Protein AF-A0A150QF67-F1 (afdb_monomer_lite)

Sequence (169 aa):
MADPYIDPFETKIYGKFAREQMAAVLMGKVPPLDGMVEFAIGKQLVADQAMSDVLDRQPKPAPELDSGAVLDEARDVVVRFGSYLDSLKGRPVDPKVFFRGEMPSVLARRRITKLTAAVGHIADELERQREKVRGADMWLAELREVHERLGIVERQQRATRVERVELGP

Foldseek 3Di:
DDDPPDDLVVVLVVLVVVLVCLCVPPDPPDPVCNVVSVVVSVVSVVVSVVSVVVVVPDPDQQPDDDPVVLLVLLLCLLQVVLVLCVPDPPSLDDCCQLQVPDHSNVLSPDDLVSSLVSLVSNLVVLVVCVVSRPPSVVSNVSSVVSSVVSVSVVVVVVVVVVVDVVVDD

pLDDT: mean 85.49, std 14.09, range [35.38, 97.62]

Organism: Sorangium cellulosum (NCBI:txid56)

Structure (mmCIF, N/CA/C/O backbone):
data_AF-A0A150QF67-F1
#
_entry.id   AF-A0A150QF67-F1
#
loop_
_atom_site.group_PDB
_atom_site.id
_atom_site.type_symbol
_atom_site.label_atom_id
_atom_site.label_alt_id
_atom_site.label_comp_id
_atom_site.label_asym_id
_atom_site.label_entity_id
_atom_site.label_seq_id
_atom_site.pdbx_PDB_ins_code
_atom_site.Cartn_x
_atom_site.Cartn_y
_atom_site.Cartn_z
_atom_site.occupancy
_atom_site.B_iso_or_equiv
_atom_site.auth_seq_id
_atom_site.auth_comp_id
_atom_site.auth_asym_id
_atom_site.auth_atom_id
_atom_site.pdbx_PDB_model_num
ATOM 1 N N . MET A 1 1 ? 25.162 -10.021 -15.039 1.00 40.31 1 MET A N 1
ATOM 2 C CA . MET A 1 1 ? 25.235 -8.977 -13.999 1.00 40.31 1 MET A CA 1
ATOM 3 C C . MET A 1 1 ? 25.048 -7.668 -14.745 1.00 40.31 1 MET A C 1
ATOM 5 O O . MET A 1 1 ? 25.748 -7.496 -15.735 1.00 40.31 1 MET A O 1
ATOM 9 N N . ALA A 1 2 ? 24.022 -6.875 -14.422 1.00 50.59 2 ALA A N 1
ATOM 10 C CA . ALA A 1 2 ? 23.811 -5.587 -15.086 1.00 50.59 2 ALA A CA 1
ATOM 11 C C . ALA A 1 2 ? 24.961 -4.646 -14.703 1.00 50.59 2 ALA A C 1
ATOM 13 O O . ALA A 1 2 ? 25.428 -4.704 -13.566 1.00 50.59 2 ALA A O 1
ATOM 14 N N . ASP A 1 3 ? 25.457 -3.865 -15.658 1.00 51.91 3 ASP A N 1
ATOM 15 C CA . ASP A 1 3 ? 26.487 -2.863 -15.395 1.00 51.91 3 ASP A CA 1
ATOM 16 C C . ASP A 1 3 ? 25.894 -1.782 -14.470 1.00 51.91 3 ASP A C 1
ATOM 18 O O . ASP A 1 3 ? 24.874 -1.194 -14.834 1.00 51.91 3 ASP A O 1
ATOM 22 N N . PRO A 1 4 ? 26.476 -1.526 -13.285 1.00 52.94 4 PRO A N 1
ATOM 23 C CA . PRO A 1 4 ? 25.939 -0.556 -12.331 1.00 52.94 4 PRO A CA 1
ATOM 24 C C . PRO A 1 4 ? 25.989 0.899 -12.828 1.00 52.94 4 PRO A C 1
ATOM 26 O O . PRO A 1 4 ? 25.380 1.763 -12.202 1.00 52.94 4 PRO A O 1
ATOM 29 N N . TYR A 1 5 ? 26.687 1.187 -13.933 1.00 54.53 5 TYR A N 1
ATOM 30 C CA . TYR A 1 5 ? 26.768 2.522 -14.535 1.00 54.53 5 TYR A CA 1
ATOM 31 C C . TYR A 1 5 ? 25.825 2.725 -15.726 1.00 54.53 5 TYR A C 1
ATOM 33 O O . TYR A 1 5 ? 25.745 3.841 -16.238 1.00 54.53 5 TYR A O 1
ATOM 41 N N . ILE A 1 6 ? 25.127 1.680 -16.182 1.00 57.66 6 ILE A N 1
ATOM 42 C CA . ILE A 1 6 ? 24.204 1.765 -17.318 1.00 57.66 6 ILE A CA 1
ATOM 43 C C . ILE A 1 6 ? 22.779 1.655 -16.796 1.00 57.66 6 ILE A C 1
ATOM 45 O O . ILE A 1 6 ? 22.373 0.613 -16.280 1.00 57.66 6 ILE A O 1
ATOM 49 N N . ASP A 1 7 ? 22.000 2.721 -16.979 1.00 62.81 7 ASP A N 1
ATOM 50 C CA . ASP A 1 7 ? 20.570 2.691 -16.696 1.00 62.81 7 ASP A CA 1
ATOM 51 C C . ASP A 1 7 ? 19.907 1.583 -17.558 1.00 62.81 7 ASP A C 1
ATOM 53 O O . ASP A 1 7 ? 20.006 1.584 -18.796 1.00 62.81 7 ASP A O 1
ATOM 57 N N . PRO A 1 8 ? 19.220 0.601 -16.946 1.00 60.22 8 PRO A N 1
ATOM 58 C CA . PRO A 1 8 ? 18.512 -0.441 -17.684 1.00 60.22 8 PRO A CA 1
ATOM 59 C C . PRO A 1 8 ? 17.475 0.108 -18.680 1.00 60.22 8 PRO A C 1
ATOM 61 O O . PRO A 1 8 ? 17.209 -0.523 -19.706 1.00 60.22 8 PRO A O 1
ATOM 64 N N . PHE A 1 9 ? 16.914 1.296 -18.434 1.00 61.88 9 PHE A N 1
ATOM 65 C CA . PHE A 1 9 ? 16.041 1.993 -19.380 1.00 61.88 9 PHE A CA 1
ATOM 66 C C . PHE A 1 9 ? 16.819 2.619 -20.539 1.00 61.88 9 PHE A C 1
ATOM 68 O O . PHE A 1 9 ? 16.347 2.561 -21.678 1.00 61.88 9 PHE A O 1
ATOM 75 N N . GLU A 1 10 ? 18.032 3.127 -20.304 1.00 62.72 10 GLU A N 1
ATOM 76 C CA . GLU A 1 10 ? 18.928 3.552 -21.386 1.00 62.72 10 GLU A CA 1
ATOM 77 C C . GLU A 1 10 ? 19.304 2.378 -22.300 1.00 62.72 10 GLU A C 1
ATOM 79 O O . GLU A 1 10 ? 19.409 2.542 -23.516 1.00 62.72 10 GLU A O 1
ATOM 84 N N . THR A 1 11 ? 19.389 1.158 -21.761 1.00 65.94 11 THR A N 1
ATOM 85 C CA . THR A 1 11 ? 19.641 -0.056 -22.559 1.00 65.94 11 THR A CA 1
ATOM 86 C C . THR A 1 11 ? 18.555 -0.284 -23.626 1.00 65.94 11 THR A C 1
ATOM 88 O O . THR A 1 11 ? 18.876 -0.694 -24.746 1.00 65.94 11 THR A O 1
ATOM 91 N N . LYS A 1 12 ? 17.282 0.056 -23.345 1.00 68.38 12 LYS A N 1
ATOM 92 C CA . LYS A 1 12 ? 16.195 0.008 -24.351 1.00 68.38 12 LYS A CA 1
ATOM 93 C C . LYS A 1 12 ? 16.433 1.010 -25.492 1.00 68.38 12 LYS A C 1
ATOM 95 O O . LYS A 1 12 ? 16.122 0.721 -26.649 1.00 68.38 12 LYS A O 1
ATOM 100 N N . ILE A 1 13 ? 16.982 2.182 -25.173 1.00 73.00 13 ILE A N 1
ATOM 101 C CA . ILE A 1 13 ? 17.243 3.264 -26.132 1.00 73.00 13 ILE A CA 1
ATOM 102 C C . ILE A 1 13 ? 18.450 2.915 -27.010 1.00 73.00 13 ILE A C 1
ATOM 104 O O . ILE A 1 13 ? 18.364 3.010 -28.237 1.00 73.00 13 ILE A O 1
ATOM 108 N N . TYR A 1 14 ? 19.544 2.443 -26.407 1.00 77.81 14 TYR A N 1
ATOM 109 C CA . TYR A 1 14 ? 20.760 2.090 -27.139 1.00 77.81 14 TYR A CA 1
ATOM 110 C C . TYR A 1 14 ? 20.566 0.891 -28.073 1.00 77.81 14 TYR A C 1
ATOM 112 O O . TYR A 1 14 ? 21.087 0.917 -29.186 1.00 77.81 14 TYR A O 1
ATOM 120 N N . GLY A 1 15 ? 19.776 -0.118 -27.685 1.00 82.00 15 GLY A N 1
ATOM 121 C CA . GLY A 1 15 ? 19.478 -1.271 -28.545 1.00 82.00 15 GLY A CA 1
ATOM 122 C C . GLY A 1 15 ? 18.761 -0.877 -29.842 1.00 82.00 15 GLY A C 1
ATOM 123 O O . GLY A 1 15 ? 19.196 -1.232 -30.943 1.00 82.00 15 GLY A O 1
ATOM 124 N N . LYS A 1 16 ? 17.721 -0.037 -29.732 1.00 84.19 16 LYS A N 1
ATOM 125 C CA . LYS A 1 16 ? 17.022 0.526 -30.897 1.00 84.19 16 LYS A CA 1
ATOM 126 C C . LYS A 1 16 ? 17.961 1.371 -31.761 1.00 84.19 16 LYS A C 1
ATOM 128 O O . LYS A 1 16 ? 18.016 1.160 -32.972 1.00 84.19 16 LYS A O 1
ATOM 133 N N . PHE A 1 17 ? 18.711 2.284 -31.144 1.00 86.00 17 PHE A N 1
ATOM 134 C CA . PHE A 1 17 ? 19.639 3.158 -31.860 1.00 86.00 17 PHE A CA 1
ATOM 135 C C . PHE A 1 17 ? 20.711 2.359 -32.615 1.00 86.00 17 PHE A C 1
ATOM 137 O O . PHE A 1 17 ? 20.951 2.612 -33.792 1.00 86.00 17 PHE A O 1
ATOM 144 N N . ALA A 1 18 ? 21.305 1.343 -31.986 1.00 86.38 18 ALA A N 1
ATOM 145 C CA . ALA A 1 18 ? 22.307 0.487 -32.614 1.00 86.38 18 ALA A CA 1
ATOM 146 C C . ALA A 1 18 ? 21.759 -0.229 -33.860 1.00 86.38 18 ALA A C 1
ATOM 148 O O . ALA A 1 18 ? 22.440 -0.283 -34.884 1.00 86.38 18 ALA A O 1
ATOM 149 N N . ARG A 1 19 ? 20.518 -0.733 -33.815 1.00 89.69 19 ARG A N 1
ATOM 150 C CA . ARG A 1 19 ? 19.863 -1.354 -34.982 1.00 89.69 19 ARG A CA 1
ATOM 151 C C . ARG A 1 19 ? 19.640 -0.369 -36.120 1.00 89.69 19 ARG A C 1
ATOM 153 O O . ARG A 1 19 ? 19.927 -0.699 -37.269 1.00 89.69 19 ARG A O 1
ATOM 160 N N . GLU A 1 20 ? 19.167 0.831 -35.803 1.00 89.62 20 GLU A N 1
ATOM 161 C CA . GLU A 1 20 ? 18.964 1.894 -36.791 1.00 89.62 20 GLU A CA 1
ATOM 162 C C . GLU A 1 20 ? 20.291 2.324 -37.432 1.00 89.62 20 GLU A C 1
ATOM 164 O O . GLU A 1 20 ? 20.360 2.465 -38.651 1.00 89.62 20 GLU A O 1
ATOM 169 N N . GLN A 1 21 ? 21.368 2.441 -36.647 1.00 90.94 21 GLN A N 1
ATOM 170 C CA . GLN A 1 21 ? 22.699 2.768 -37.166 1.00 90.94 21 GLN A CA 1
ATOM 171 C C . GLN A 1 21 ? 23.292 1.643 -38.022 1.00 90.94 21 GLN A C 1
ATOM 173 O O . GLN A 1 21 ? 23.845 1.921 -39.084 1.00 90.94 21 GLN A O 1
ATOM 178 N N . MET A 1 22 ? 23.147 0.375 -37.619 1.00 88.06 22 MET A N 1
ATOM 179 C CA . MET A 1 22 ? 23.588 -0.764 -38.436 1.00 88.06 22 MET A CA 1
ATOM 180 C C . MET A 1 22 ? 22.891 -0.769 -39.800 1.00 88.06 22 MET A C 1
ATOM 182 O O . MET A 1 22 ? 23.556 -0.893 -40.828 1.00 88.06 22 MET A O 1
ATOM 186 N N . ALA A 1 23 ? 21.572 -0.559 -39.819 1.00 89.81 23 ALA A N 1
ATOM 187 C CA . ALA A 1 23 ? 20.806 -0.482 -41.057 1.00 89.81 23 ALA A CA 1
ATOM 188 C C . ALA A 1 23 ? 21.219 0.721 -41.922 1.00 89.81 23 ALA A C 1
ATOM 190 O O . ALA A 1 23 ? 21.424 0.575 -43.122 1.00 89.81 23 ALA A O 1
ATOM 191 N N . ALA A 1 24 ? 21.365 1.904 -41.321 1.00 90.31 24 ALA A N 1
ATOM 192 C CA . ALA A 1 24 ? 21.633 3.140 -42.053 1.00 90.31 24 ALA A CA 1
ATOM 193 C C . ALA A 1 24 ? 23.068 3.243 -42.594 1.00 90.31 24 ALA A C 1
ATOM 195 O O . ALA A 1 24 ? 23.288 3.841 -43.648 1.00 90.31 24 ALA A O 1
ATOM 196 N N . VAL A 1 25 ? 24.053 2.702 -41.871 1.00 91.00 25 VAL A N 1
ATOM 197 C CA . VAL A 1 25 ? 25.477 2.910 -42.179 1.00 91.00 25 VAL A CA 1
ATOM 198 C C . VAL A 1 25 ? 26.078 1.749 -42.970 1.00 91.00 25 VAL A C 1
ATOM 200 O O . VAL A 1 25 ? 26.934 1.991 -43.825 1.00 91.00 25 VAL A O 1
ATOM 203 N N . LEU A 1 26 ? 25.662 0.507 -42.696 1.00 90.31 26 LEU A N 1
ATOM 204 C CA . LEU A 1 26 ? 26.345 -0.690 -43.201 1.00 90.31 26 LEU A CA 1
ATOM 205 C C . LEU A 1 26 ? 25.655 -1.327 -44.411 1.00 90.31 26 LEU A C 1
ATOM 207 O O . LEU A 1 26 ? 26.350 -1.838 -45.290 1.00 90.31 26 LEU A O 1
ATOM 211 N N . MET A 1 27 ? 24.323 -1.272 -44.486 1.00 91.62 27 MET A N 1
ATOM 212 C CA . MET A 1 27 ? 23.571 -1.902 -45.578 1.00 91.62 27 MET A CA 1
ATOM 213 C C . MET A 1 27 ? 23.926 -1.292 -46.937 1.00 91.62 27 MET A C 1
ATOM 215 O O . MET A 1 27 ? 24.043 -0.072 -47.083 1.00 91.62 27 MET A O 1
ATOM 219 N N . GLY A 1 28 ? 24.110 -2.143 -47.947 1.00 88.62 28 GLY A N 1
ATOM 220 C CA . GLY A 1 28 ? 24.409 -1.738 -49.319 1.00 88.62 28 GLY A CA 1
ATOM 221 C C . GLY A 1 28 ? 25.833 -1.213 -49.535 1.00 88.62 28 GLY A C 1
ATOM 222 O O . GLY A 1 28 ? 26.212 -0.945 -50.676 1.00 88.62 28 GLY A O 1
ATOM 223 N N . LYS A 1 29 ? 26.655 -1.085 -48.479 1.00 90.25 29 LYS A N 1
ATOM 224 C CA . LYS A 1 29 ? 28.082 -0.733 -48.607 1.00 90.25 29 LYS A CA 1
ATOM 225 C C . LYS A 1 29 ? 28.895 -1.894 -49.156 1.00 90.25 29 LYS A C 1
ATOM 227 O O . LYS A 1 29 ? 29.770 -1.687 -49.993 1.00 90.25 29 LYS A O 1
ATOM 232 N N . VAL A 1 30 ? 28.600 -3.104 -48.685 1.00 93.19 30 VAL A N 1
ATOM 233 C CA . VAL A 1 30 ? 29.202 -4.348 -49.167 1.00 93.19 30 VAL A CA 1
ATOM 234 C C . VAL A 1 30 ? 28.074 -5.367 -49.340 1.00 93.19 30 VAL A C 1
ATOM 236 O O . VAL A 1 30 ? 27.855 -6.179 -48.445 1.00 93.19 30 VAL A O 1
ATOM 239 N N . PRO A 1 31 ? 27.361 -5.351 -50.484 1.00 92.19 31 PRO A N 1
ATOM 240 C CA . PRO A 1 31 ? 26.141 -6.139 -50.676 1.00 92.19 31 PRO A CA 1
ATOM 241 C C . PRO A 1 31 ? 26.255 -7.642 -50.360 1.00 92.19 31 PRO A C 1
ATOM 243 O O . PRO A 1 31 ? 25.322 -8.201 -49.789 1.00 92.19 31 PRO A O 1
ATOM 246 N N . PRO A 1 32 ? 27.389 -8.325 -50.634 1.00 95.50 32 PRO A N 1
ATOM 247 C CA . PRO A 1 32 ? 27.557 -9.724 -50.232 1.00 95.50 32 PRO A CA 1
ATOM 248 C C . PRO A 1 32 ? 27.507 -9.978 -48.715 1.00 95.50 32 PRO A C 1
ATOM 250 O O . PRO A 1 32 ? 27.303 -11.116 -48.303 1.00 95.50 32 PRO A O 1
ATOM 253 N N . LEU A 1 33 ? 27.720 -8.950 -47.887 1.00 92.25 33 LEU A N 1
ATOM 254 C CA . LEU A 1 33 ? 27.703 -9.035 -46.424 1.00 92.25 33 LEU A CA 1
ATOM 255 C C . LEU A 1 33 ? 26.389 -8.542 -45.804 1.00 92.25 33 LEU A C 1
ATOM 257 O O . LEU A 1 33 ? 26.208 -8.705 -44.597 1.00 92.25 33 LEU A O 1
ATOM 261 N N . ASP A 1 34 ? 25.463 -7.992 -46.592 1.00 91.81 34 ASP A N 1
ATOM 262 C CA . ASP A 1 34 ? 24.206 -7.429 -46.081 1.00 91.81 34 ASP A CA 1
ATOM 263 C C . ASP A 1 34 ? 23.399 -8.472 -45.288 1.00 91.81 34 ASP A C 1
ATOM 265 O O . ASP A 1 34 ? 22.897 -8.172 -44.208 1.00 91.81 34 ASP A O 1
ATOM 269 N N . GLY A 1 35 ? 23.389 -9.738 -45.721 1.00 93.38 35 GLY A N 1
ATOM 270 C CA . GLY A 1 35 ? 22.728 -10.819 -44.977 1.00 93.38 35 GLY A CA 1
ATOM 271 C C . GLY A 1 35 ? 23.315 -11.068 -43.576 1.00 93.38 35 GLY A C 1
ATOM 272 O O . GLY A 1 35 ? 22.595 -11.466 -42.659 1.00 93.38 35 GLY A O 1
ATOM 273 N N . MET A 1 36 ? 24.609 -10.797 -43.365 1.00 93.12 36 MET A N 1
ATOM 274 C CA . MET A 1 36 ? 25.22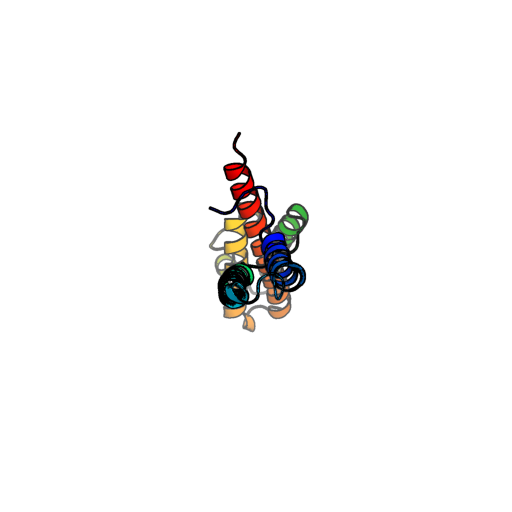4 -10.867 -42.030 1.00 93.12 36 MET A CA 1
ATOM 275 C C . MET A 1 36 ? 24.803 -9.680 -41.157 1.00 93.12 36 MET A C 1
ATOM 277 O O . MET A 1 36 ? 24.590 -9.849 -39.954 1.00 93.12 36 MET A O 1
ATOM 281 N N . VAL A 1 37 ? 24.657 -8.493 -41.754 1.00 92.00 37 VAL A N 1
ATOM 282 C CA . VAL A 1 37 ? 24.171 -7.287 -41.066 1.00 92.00 37 VAL A CA 1
ATOM 283 C C . VAL A 1 37 ? 22.708 -7.466 -40.656 1.00 92.00 37 VAL A C 1
ATOM 285 O O . VAL A 1 37 ? 22.363 -7.227 -39.498 1.00 92.00 37 VAL A O 1
ATOM 288 N N . GLU A 1 38 ? 21.862 -7.977 -41.551 1.00 93.38 38 GLU A N 1
ATOM 289 C CA . GLU A 1 38 ? 20.464 -8.314 -41.257 1.00 93.38 38 GLU A CA 1
ATOM 290 C C . GLU A 1 38 ? 20.352 -9.337 -40.123 1.00 93.38 38 GLU A C 1
ATOM 292 O O . GLU A 1 38 ? 19.556 -9.162 -39.195 1.00 93.38 38 GLU A O 1
ATOM 297 N N . PHE A 1 39 ? 21.194 -10.376 -40.144 1.00 93.44 39 PHE A N 1
ATOM 298 C CA . PHE A 1 39 ? 21.259 -11.351 -39.059 1.00 93.44 39 PHE A CA 1
ATOM 299 C C . PHE A 1 39 ? 21.601 -10.691 -37.714 1.00 93.44 39 PHE A C 1
ATOM 301 O O . PHE A 1 39 ? 20.942 -10.971 -36.708 1.00 93.44 39 PHE A O 1
ATOM 308 N N . ALA A 1 40 ? 22.595 -9.799 -37.681 1.00 91.31 40 ALA A N 1
ATOM 309 C CA . ALA A 1 40 ? 22.994 -9.094 -36.464 1.00 91.31 40 ALA A CA 1
ATOM 310 C C . ALA A 1 40 ? 21.872 -8.187 -35.925 1.00 91.31 40 ALA A C 1
ATOM 312 O O . ALA A 1 40 ? 21.556 -8.243 -34.734 1.00 91.31 40 ALA A O 1
ATOM 313 N N . ILE A 1 41 ? 21.205 -7.425 -36.800 1.00 92.25 41 ILE A N 1
ATOM 314 C CA . ILE A 1 41 ? 20.044 -6.593 -36.445 1.00 92.25 41 ILE A CA 1
ATOM 315 C C . ILE A 1 41 ? 18.919 -7.456 -35.860 1.00 92.25 41 ILE A C 1
ATOM 317 O O . ILE A 1 41 ? 18.338 -7.101 -34.832 1.00 92.25 41 ILE A O 1
ATOM 321 N N . GLY A 1 42 ? 18.632 -8.603 -36.481 1.00 90.94 42 GLY A N 1
ATOM 322 C CA . GLY A 1 42 ? 17.620 -9.545 -36.006 1.00 90.94 42 GLY A CA 1
ATOM 323 C C . GLY A 1 42 ? 17.945 -10.118 -34.625 1.00 90.94 42 GLY A C 1
ATOM 324 O O . GLY A 1 42 ? 17.068 -10.191 -33.764 1.00 90.94 42 GLY A O 1
ATOM 325 N N . LYS A 1 43 ? 19.210 -10.473 -34.365 1.00 92.25 43 LYS A N 1
ATOM 326 C CA . LYS A 1 43 ? 19.645 -10.932 -33.036 1.00 92.25 43 LYS A CA 1
ATOM 327 C C . LYS A 1 43 ? 19.537 -9.838 -31.980 1.00 92.25 43 LYS A C 1
ATOM 329 O O . LYS A 1 43 ? 19.057 -10.123 -30.883 1.00 92.25 43 LYS A O 1
ATOM 334 N N . GLN A 1 44 ? 19.907 -8.606 -32.321 1.00 88.62 44 GLN A N 1
ATOM 335 C CA . GLN A 1 44 ? 19.755 -7.469 -31.420 1.00 88.62 44 GLN A CA 1
ATOM 336 C C . GLN A 1 44 ? 18.277 -7.206 -31.097 1.00 88.62 44 GLN A C 1
ATOM 338 O O . GLN A 1 44 ? 17.945 -6.983 -29.941 1.00 88.62 44 GLN A O 1
ATOM 343 N N . LEU A 1 45 ? 17.367 -7.325 -32.072 1.00 90.75 45 LEU A N 1
ATOM 344 C CA . LEU A 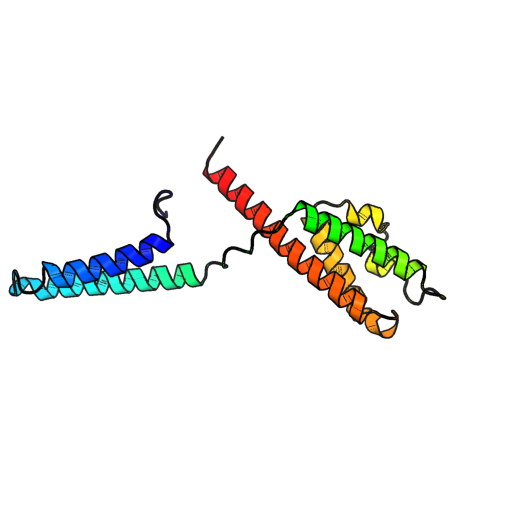1 45 ? 15.928 -7.142 -31.842 1.00 90.75 45 LEU A CA 1
ATOM 345 C C . LEU A 1 45 ? 15.375 -8.154 -30.827 1.00 90.75 45 LEU A C 1
ATOM 347 O O . LEU A 1 45 ? 14.599 -7.790 -29.947 1.00 90.75 45 LEU A O 1
ATOM 351 N N . VAL A 1 46 ? 15.783 -9.421 -30.932 1.00 89.62 46 VAL A N 1
ATOM 352 C CA . VAL A 1 46 ? 15.375 -10.463 -29.976 1.00 89.62 46 VAL A CA 1
ATOM 353 C C . VAL A 1 46 ? 15.903 -10.158 -28.572 1.00 89.62 46 VAL A C 1
ATOM 355 O O . VAL A 1 46 ? 15.176 -10.332 -27.595 1.00 89.62 46 VAL A O 1
ATOM 358 N N . ALA A 1 47 ? 17.145 -9.680 -28.462 1.00 85.75 47 ALA A N 1
ATOM 359 C CA . ALA A 1 47 ? 17.731 -9.288 -27.183 1.00 85.75 47 ALA A CA 1
ATOM 360 C C . ALA A 1 47 ? 17.016 -8.069 -26.567 1.00 85.75 47 ALA A C 1
ATOM 362 O O . ALA A 1 47 ? 16.696 -8.094 -25.378 1.00 85.75 47 ALA A O 1
ATOM 363 N N . ASP A 1 48 ? 16.701 -7.051 -27.376 1.00 84.31 48 ASP A N 1
ATOM 364 C CA . ASP A 1 48 ? 15.947 -5.862 -26.956 1.00 84.31 48 ASP A CA 1
ATOM 365 C C . ASP A 1 48 ? 14.562 -6.249 -26.406 1.00 84.31 48 ASP A C 1
ATOM 367 O O . ASP A 1 48 ? 14.122 -5.727 -25.375 1.00 84.31 48 ASP A O 1
ATOM 371 N N . GLN A 1 49 ? 13.876 -7.183 -27.077 1.00 85.44 49 GLN A N 1
ATOM 372 C CA . GLN A 1 49 ? 12.563 -7.661 -26.643 1.00 85.44 49 GLN A CA 1
ATOM 373 C C . GLN A 1 49 ? 12.663 -8.443 -25.332 1.00 85.44 49 GLN A C 1
ATOM 375 O O . GLN A 1 49 ? 11.910 -8.167 -24.403 1.00 85.44 49 GLN A O 1
ATOM 380 N N . ALA A 1 50 ? 13.626 -9.362 -25.218 1.00 84.25 50 ALA A N 1
ATOM 381 C CA . ALA A 1 50 ? 13.833 -10.125 -23.990 1.00 84.25 50 ALA A CA 1
ATOM 382 C C . ALA A 1 50 ? 14.146 -9.211 -22.791 1.00 84.25 50 ALA A C 1
ATOM 384 O O . ALA A 1 50 ? 13.630 -9.430 -21.696 1.00 84.25 50 ALA A O 1
ATOM 385 N N . MET A 1 51 ? 14.946 -8.160 -22.998 1.00 80.25 51 MET A N 1
ATOM 386 C CA . MET A 1 51 ? 15.211 -7.151 -21.970 1.00 80.25 51 MET A CA 1
ATOM 387 C C . MET A 1 51 ? 13.948 -6.355 -21.620 1.00 80.25 51 MET A C 1
ATOM 389 O O . MET A 1 51 ? 13.677 -6.103 -20.447 1.00 80.25 51 MET A O 1
ATOM 393 N N . SER A 1 52 ? 13.145 -5.990 -22.622 1.00 80.88 52 SER A N 1
ATOM 394 C CA . SER A 1 52 ? 11.886 -5.273 -22.398 1.00 80.88 52 SER A CA 1
ATOM 395 C C . SER A 1 52 ? 10.891 -6.098 -21.592 1.00 80.88 52 SER A C 1
ATOM 397 O O . SER A 1 52 ? 10.351 -5.582 -20.619 1.00 80.88 52 SER A O 1
ATOM 399 N N . ASP A 1 53 ? 10.742 -7.385 -21.900 1.00 82.31 53 ASP A N 1
ATOM 400 C CA . ASP A 1 53 ? 9.882 -8.304 -21.152 1.00 82.31 53 ASP A CA 1
ATOM 401 C C . ASP A 1 53 ? 10.322 -8.445 -19.685 1.00 82.31 53 ASP A C 1
ATOM 403 O O . ASP A 1 53 ? 9.488 -8.604 -18.792 1.00 82.31 53 ASP A O 1
ATOM 407 N N . VAL A 1 54 ? 11.632 -8.395 -19.413 1.00 80.38 54 VAL A N 1
ATOM 408 C CA . VAL A 1 54 ? 12.173 -8.419 -18.045 1.00 80.38 54 VAL A CA 1
ATOM 409 C C . VAL A 1 54 ? 11.876 -7.110 -17.318 1.00 80.38 54 VAL A C 1
ATOM 411 O O . VAL A 1 54 ? 11.424 -7.147 -16.174 1.00 80.38 54 VAL A O 1
ATOM 414 N N . LEU A 1 55 ? 12.098 -5.967 -17.968 1.00 71.56 55 LEU A N 1
ATOM 415 C CA . LEU A 1 55 ? 11.876 -4.647 -17.374 1.00 71.56 55 LEU A CA 1
ATOM 416 C C . LEU A 1 55 ? 10.392 -4.358 -17.137 1.00 71.56 55 LEU A C 1
ATOM 418 O O . LEU A 1 55 ? 10.039 -3.801 -16.105 1.00 71.56 55 LEU A O 1
ATOM 422 N N . ASP A 1 56 ? 9.507 -4.804 -18.025 1.00 73.62 56 ASP A N 1
ATOM 423 C CA . ASP A 1 56 ? 8.061 -4.613 -17.875 1.00 73.62 56 ASP A CA 1
ATOM 424 C C . ASP A 1 56 ? 7.477 -5.483 -16.744 1.00 73.62 56 ASP A C 1
ATOM 426 O O . ASP A 1 56 ? 6.419 -5.175 -16.192 1.00 73.62 56 ASP A O 1
ATOM 430 N N . ARG A 1 57 ? 8.185 -6.554 -16.356 1.00 73.75 57 ARG A N 1
ATOM 431 C CA . ARG A 1 57 ? 7.880 -7.362 -15.165 1.00 73.75 57 ARG A CA 1
ATOM 432 C C . ARG A 1 57 ? 8.443 -6.768 -13.877 1.00 73.75 57 ARG A C 1
ATOM 434 O O . ARG A 1 57 ? 8.061 -7.234 -12.801 1.00 73.75 57 ARG A O 1
ATOM 441 N N . GLN A 1 58 ? 9.341 -5.783 -13.947 1.00 65.06 58 GLN A N 1
ATOM 442 C CA . GLN A 1 58 ? 9.810 -5.117 -12.739 1.00 65.06 58 GLN A CA 1
ATOM 443 C C . GLN A 1 58 ? 8.679 -4.256 -12.161 1.00 65.06 58 GLN A C 1
ATOM 445 O O . GLN A 1 58 ? 7.993 -3.542 -12.898 1.00 65.06 58 GLN A O 1
ATOM 450 N N . PRO A 1 59 ? 8.438 -4.321 -10.840 1.00 59.84 59 PRO A N 1
ATOM 451 C CA . PRO A 1 59 ? 7.453 -3.460 -10.210 1.00 59.84 59 PRO A CA 1
ATOM 452 C C . PRO A 1 59 ? 7.842 -2.000 -10.452 1.00 59.84 59 PRO A C 1
ATOM 454 O O . PRO A 1 59 ? 8.977 -1.607 -10.185 1.00 59.84 59 PRO A O 1
ATOM 457 N N . LYS A 1 60 ? 6.894 -1.202 -10.960 1.00 61.16 60 LYS A N 1
ATOM 458 C CA . LYS A 1 60 ? 7.086 0.240 -11.155 1.00 61.16 60 LYS A CA 1
ATOM 459 C C . LYS A 1 60 ? 7.605 0.864 -9.851 1.00 61.16 60 LYS A C 1
ATOM 461 O O . LYS A 1 60 ? 7.113 0.472 -8.785 1.00 61.16 60 LYS A O 1
ATOM 466 N N . PRO A 1 61 ? 8.550 1.822 -9.914 1.00 57.84 61 PRO A N 1
ATOM 467 C CA . PRO A 1 61 ? 9.006 2.522 -8.722 1.00 57.84 61 PRO A CA 1
ATOM 468 C C . PRO A 1 61 ? 7.786 3.098 -8.003 1.00 57.84 61 PRO A C 1
ATOM 470 O O . PRO A 1 61 ? 6.965 3.800 -8.597 1.00 57.84 61 PRO A O 1
ATOM 473 N N . ALA A 1 62 ? 7.606 2.691 -6.746 1.00 62.69 62 ALA A N 1
ATOM 474 C CA . ALA A 1 62 ? 6.477 3.142 -5.952 1.00 62.69 62 ALA A CA 1
ATOM 475 C C . ALA A 1 62 ? 6.593 4.664 -5.755 1.00 62.69 62 ALA A C 1
ATOM 477 O O . ALA A 1 62 ? 7.715 5.148 -5.588 1.00 62.69 62 ALA A O 1
ATOM 478 N N . PRO A 1 63 ? 5.477 5.416 -5.775 1.00 71.56 63 PRO A N 1
ATOM 479 C CA . PRO A 1 63 ? 5.517 6.869 -5.627 1.00 71.56 63 PRO A CA 1
ATOM 480 C C . PRO A 1 63 ? 6.244 7.230 -4.336 1.00 71.56 63 PRO A C 1
ATOM 482 O O . PRO A 1 63 ? 5.941 6.637 -3.304 1.00 71.56 63 PRO A O 1
ATOM 485 N N . GLU A 1 64 ? 7.199 8.158 -4.391 1.00 78.19 64 GLU A N 1
ATOM 486 C CA . GLU A 1 64 ? 7.935 8.606 -3.208 1.00 78.19 64 GLU A CA 1
ATOM 487 C C . GLU A 1 64 ? 6.955 9.214 -2.197 1.00 78.19 64 GLU A C 1
ATOM 489 O O . GLU A 1 64 ? 6.222 10.149 -2.517 1.00 78.19 64 GLU A O 1
ATOM 494 N N . LEU A 1 65 ? 6.883 8.626 -1.000 1.00 85.50 65 LEU A N 1
ATOM 495 C CA . LEU A 1 65 ? 5.985 9.074 0.061 1.00 85.50 65 LEU A CA 1
ATOM 496 C C . LEU A 1 65 ? 6.810 9.616 1.224 1.00 85.50 65 LEU A C 1
ATOM 498 O O . LEU A 1 65 ? 7.838 9.043 1.591 1.00 85.50 65 LEU A O 1
ATOM 502 N N . ASP A 1 66 ? 6.311 10.675 1.861 1.00 89.44 66 ASP A N 1
ATOM 503 C CA . ASP A 1 66 ? 6.850 11.127 3.140 1.00 89.44 66 ASP A CA 1
ATOM 504 C C . ASP A 1 66 ? 6.580 10.058 4.209 1.00 89.44 66 ASP A C 1
ATOM 506 O O . ASP A 1 66 ? 5.469 9.891 4.720 1.00 89.44 66 ASP A O 1
ATOM 510 N N . SER A 1 67 ? 7.636 9.317 4.544 1.00 88.81 67 SER A N 1
ATOM 511 C CA . SER A 1 67 ? 7.586 8.234 5.523 1.00 88.81 67 SER A CA 1
ATOM 512 C C . SER A 1 67 ? 7.140 8.711 6.908 1.00 88.81 67 SER A C 1
ATOM 514 O O . SER A 1 67 ? 6.489 7.951 7.624 1.00 88.81 67 SER A O 1
ATOM 516 N N . GLY A 1 68 ? 7.504 9.935 7.307 1.00 90.75 68 GLY A N 1
ATOM 517 C CA . GLY A 1 68 ? 7.141 10.497 8.606 1.00 90.75 68 GLY A CA 1
ATOM 518 C C . GLY A 1 68 ? 5.645 10.771 8.678 1.00 90.75 68 GLY A C 1
ATOM 519 O O . GLY A 1 68 ? 4.971 10.261 9.573 1.00 90.75 68 GLY A O 1
ATOM 520 N N . ALA A 1 69 ? 5.122 11.473 7.670 1.00 93.62 69 ALA A N 1
ATOM 521 C CA . ALA A 1 69 ? 3.702 11.794 7.572 1.00 93.62 69 ALA A CA 1
ATOM 522 C C . ALA A 1 69 ? 2.820 10.532 7.552 1.00 93.62 69 ALA A C 1
ATOM 524 O O . ALA A 1 69 ? 1.859 10.442 8.314 1.00 93.62 69 ALA A O 1
ATOM 525 N N . VAL A 1 70 ? 3.184 9.521 6.753 1.00 94.75 70 VAL A N 1
ATOM 526 C CA . VAL A 1 70 ? 2.429 8.256 6.668 1.00 94.75 70 VAL A CA 1
ATOM 527 C C . VAL A 1 70 ? 2.445 7.491 7.997 1.00 94.75 70 VAL A C 1
ATOM 529 O O . VAL A 1 70 ? 1.437 6.906 8.393 1.00 94.75 70 VAL A O 1
ATOM 532 N N . LEU A 1 71 ? 3.578 7.476 8.709 1.00 94.62 71 LEU A N 1
ATOM 533 C CA . LEU A 1 71 ? 3.662 6.813 10.013 1.00 94.62 71 LEU A CA 1
ATOM 534 C C . LEU A 1 71 ? 2.811 7.519 11.070 1.00 94.62 71 LEU A C 1
ATOM 536 O O . LEU A 1 71 ? 2.187 6.839 11.887 1.00 94.62 71 LEU A O 1
ATOM 540 N N . ASP A 1 72 ? 2.789 8.848 11.071 1.00 96.25 72 ASP A N 1
ATOM 541 C CA . ASP A 1 72 ? 2.004 9.627 12.027 1.00 96.25 72 ASP A CA 1
ATOM 542 C C . ASP A 1 72 ? 0.502 9.520 11.750 1.00 96.25 72 ASP A C 1
ATOM 544 O O . ASP A 1 72 ? -0.266 9.282 12.683 1.00 96.25 72 ASP A O 1
ATOM 548 N N . GLU A 1 73 ? 0.093 9.546 10.480 1.00 96.38 73 GLU A N 1
ATOM 549 C CA . GLU A 1 73 ? -1.284 9.263 10.063 1.00 96.38 73 GLU A CA 1
ATOM 550 C C . GLU A 1 73 ? -1.717 7.852 10.490 1.00 96.38 73 GLU A C 1
ATOM 552 O O . GLU A 1 73 ? -2.775 7.670 11.094 1.00 96.38 73 GLU A O 1
ATOM 557 N N . ALA A 1 74 ? -0.868 6.843 10.272 1.00 96.62 74 ALA A N 1
ATOM 558 C CA . ALA A 1 74 ? -1.168 5.475 10.679 1.00 96.62 74 ALA A CA 1
ATOM 559 C C . ALA A 1 74 ? -1.339 5.318 12.193 1.00 96.62 74 ALA A C 1
ATOM 561 O O . ALA A 1 74 ? -2.232 4.607 12.663 1.00 96.62 74 ALA A O 1
ATOM 562 N N . ARG A 1 75 ? -0.469 5.970 12.968 1.00 97.00 75 ARG A N 1
ATOM 563 C CA . ARG A 1 75 ? -0.545 5.983 14.433 1.00 97.00 75 ARG A CA 1
ATOM 564 C C . ARG A 1 75 ? -1.836 6.628 14.907 1.00 97.00 75 ARG A C 1
ATOM 566 O O . ARG A 1 75 ? -2.493 6.077 15.790 1.00 97.00 75 ARG A O 1
ATOM 573 N N . ASP A 1 76 ? -2.174 7.771 14.325 1.00 97.44 76 ASP A N 1
ATOM 574 C CA . ASP A 1 76 ? -3.375 8.519 14.656 1.00 97.44 76 ASP A CA 1
ATOM 575 C C . ASP A 1 76 ? -4.637 7.701 14.361 1.00 97.44 76 ASP A C 1
ATOM 577 O O . ASP A 1 76 ? -5.446 7.488 15.262 1.00 97.44 76 ASP A O 1
ATOM 581 N N . VAL A 1 77 ? -4.760 7.131 13.159 1.00 97.56 77 VAL A N 1
ATOM 582 C CA . VAL A 1 77 ? -5.912 6.304 12.755 1.00 97.56 77 VAL A CA 1
ATOM 583 C C . VAL A 1 77 ? -6.123 5.128 13.708 1.00 97.56 77 VAL A C 1
ATOM 585 O O . VAL A 1 77 ? -7.244 4.893 14.156 1.00 97.56 77 VAL A O 1
ATOM 588 N N . VAL A 1 78 ? -5.053 4.420 14.090 1.00 96.88 78 VAL A N 1
ATOM 589 C CA . VAL A 1 78 ? -5.130 3.308 15.054 1.00 96.88 78 VAL A CA 1
ATOM 590 C C . VAL A 1 78 ? -5.658 3.774 16.413 1.00 96.88 78 VAL A C 1
ATOM 592 O O . VAL A 1 78 ? -6.518 3.117 17.003 1.00 96.88 78 VAL A O 1
ATOM 595 N N . VAL A 1 79 ? -5.146 4.894 16.929 1.00 96.88 79 VAL A N 1
ATOM 596 C CA . VAL A 1 79 ? -5.548 5.420 18.240 1.00 96.88 79 VAL A CA 1
ATOM 597 C C . VAL A 1 79 ? -6.980 5.950 18.196 1.00 96.88 79 VAL A C 1
ATOM 599 O O . VAL A 1 79 ? -7.778 5.584 19.062 1.00 96.88 79 VAL A O 1
ATOM 602 N N . ARG A 1 80 ? -7.335 6.737 17.172 1.00 97.19 80 ARG A N 1
ATOM 603 C CA . ARG A 1 80 ? -8.693 7.256 16.969 1.00 97.19 80 ARG A CA 1
ATOM 604 C C . ARG A 1 80 ? -9.707 6.131 16.820 1.00 97.19 80 ARG A C 1
ATOM 606 O O . ARG A 1 80 ? -10.763 6.202 17.442 1.00 97.19 80 ARG A O 1
ATOM 613 N N . PHE A 1 81 ? -9.384 5.080 16.067 1.00 96.94 81 PHE A N 1
ATOM 614 C CA . PHE A 1 81 ? -10.258 3.917 15.930 1.00 96.94 81 PHE A CA 1
ATOM 615 C C . PHE A 1 81 ? -10.451 3.190 17.267 1.00 96.94 81 PHE A C 1
ATOM 617 O O . PHE A 1 81 ? -11.569 2.818 17.620 1.00 96.94 81 PHE A O 1
ATOM 624 N N . GLY A 1 82 ? -9.390 3.047 18.065 1.00 94.50 82 GLY A N 1
ATOM 625 C CA . GLY A 1 82 ? -9.494 2.508 19.423 1.00 94.50 82 GLY A CA 1
ATOM 626 C C . GLY A 1 82 ? -10.434 3.326 20.312 1.00 94.50 82 GLY A C 1
ATOM 627 O O . GLY A 1 82 ? -11.373 2.77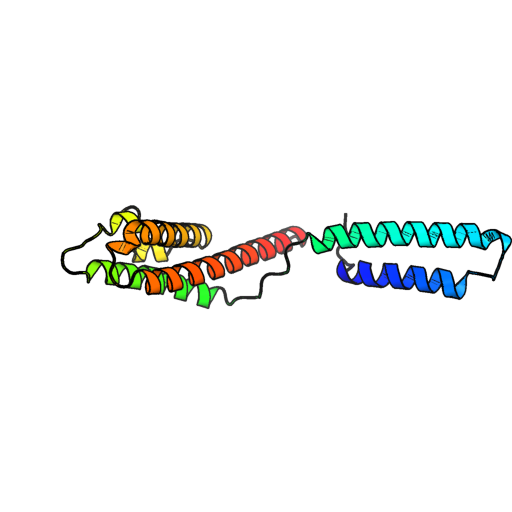8 20.888 1.00 94.50 82 GLY A O 1
ATOM 628 N N . SER A 1 83 ? -10.244 4.647 20.357 1.00 94.81 83 SER A N 1
ATOM 629 C CA . SER A 1 83 ? -11.128 5.556 21.100 1.00 94.81 83 SER A CA 1
ATOM 630 C C . SER A 1 83 ? -12.566 5.542 20.577 1.00 94.81 83 SER A C 1
ATOM 632 O O . SER A 1 83 ? -13.513 5.639 21.358 1.00 94.81 83 SER A O 1
ATOM 634 N N . TYR A 1 84 ? -12.745 5.386 19.266 1.00 94.88 84 TYR A N 1
ATOM 635 C CA . TYR A 1 84 ? -14.053 5.248 18.647 1.00 94.88 84 TYR A CA 1
ATOM 636 C C . TYR A 1 84 ? -14.785 4.004 19.153 1.00 94.88 84 TYR A C 1
ATOM 638 O O . TYR A 1 84 ? -15.932 4.112 19.590 1.00 94.88 84 TYR A O 1
ATOM 646 N N . LEU A 1 85 ? -14.121 2.847 19.166 1.00 93.25 85 LEU A N 1
ATOM 647 C CA . LEU A 1 85 ? -14.702 1.612 19.691 1.00 93.25 85 LEU A CA 1
ATOM 648 C C . LEU A 1 85 ? -15.098 1.748 21.166 1.00 93.25 85 LEU A C 1
ATOM 650 O O . LEU A 1 85 ? -16.189 1.321 21.543 1.00 93.25 85 LEU A O 1
ATOM 654 N N . ASP A 1 86 ? -14.267 2.400 21.982 1.00 91.31 86 ASP A N 1
ATOM 655 C CA . ASP A 1 86 ? -14.574 2.654 23.396 1.00 91.31 86 ASP A CA 1
ATOM 656 C C . ASP A 1 86 ? -15.775 3.594 23.592 1.00 91.31 86 ASP A C 1
ATOM 658 O O . ASP A 1 86 ? -16.498 3.480 24.586 1.00 91.31 86 ASP A O 1
ATOM 662 N N . SER A 1 87 ? -16.022 4.494 22.635 1.00 91.56 87 SER A N 1
ATOM 6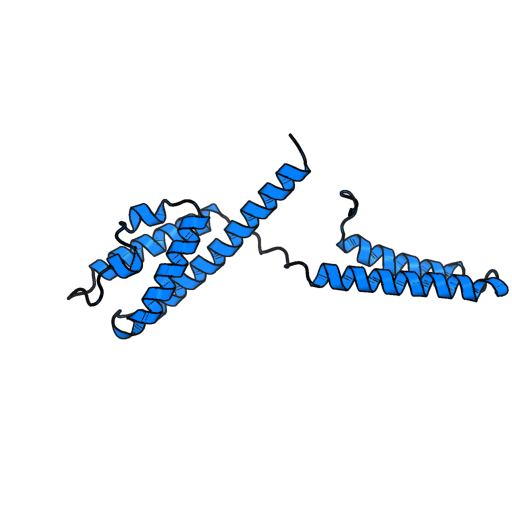63 C CA . SER A 1 87 ? -17.165 5.416 22.643 1.00 91.56 87 SER A CA 1
ATOM 664 C C . SER A 1 87 ? -18.498 4.756 22.263 1.00 91.56 87 SER A C 1
ATOM 666 O O . SER A 1 87 ? -19.568 5.322 22.512 1.00 91.56 87 SER A O 1
ATOM 668 N N . LEU A 1 88 ? -18.470 3.554 21.671 1.00 90.75 88 LEU A N 1
ATOM 669 C CA . LEU A 1 88 ? -19.681 2.854 21.253 1.00 90.75 88 LEU A CA 1
ATOM 670 C C . LEU A 1 88 ? -20.467 2.341 22.462 1.00 90.75 88 LEU A C 1
ATOM 672 O O . LEU A 1 88 ? -20.053 1.435 23.194 1.00 90.75 88 LEU A O 1
ATOM 676 N N . LYS A 1 89 ? -21.673 2.889 22.636 1.00 86.81 89 LYS A N 1
ATOM 677 C CA . LYS A 1 89 ? -22.607 2.460 23.679 1.00 86.81 89 LYS A CA 1
ATOM 678 C C . LYS A 1 89 ? -22.894 0.960 23.561 1.00 86.81 89 LYS A C 1
ATOM 680 O O . LYS A 1 89 ? -23.259 0.471 22.498 1.00 86.81 89 LYS A O 1
ATOM 685 N N . GLY A 1 90 ? -22.766 0.247 24.679 1.00 81.94 90 GLY A N 1
ATOM 686 C CA . GLY A 1 90 ? -23.046 -1.188 24.761 1.00 81.94 90 GLY A CA 1
ATOM 687 C C . GLY A 1 90 ? -21.915 -2.097 24.279 1.00 81.94 90 GLY A C 1
ATOM 688 O O . GLY A 1 90 ? -22.071 -3.305 24.399 1.00 81.94 90 GLY A O 1
ATOM 689 N N . ARG A 1 91 ? -20.788 -1.543 23.793 1.00 82.19 91 ARG A N 1
ATOM 690 C CA . ARG A 1 91 ? -19.601 -2.299 23.344 1.00 82.19 91 ARG A CA 1
ATOM 691 C C . ARG A 1 91 ? -19.977 -3.496 22.455 1.00 82.19 91 ARG A C 1
ATOM 693 O O . ARG A 1 91 ? -19.789 -4.643 22.856 1.00 82.19 91 ARG A O 1
ATOM 700 N N . PRO A 1 92 ? -20.523 -3.240 21.252 1.00 87.19 92 PRO A N 1
ATOM 701 C CA . PRO A 1 92 ? -21.058 -4.292 20.382 1.00 87.19 92 PRO A CA 1
ATOM 702 C C . PRO A 1 92 ? -20.002 -5.316 19.937 1.00 87.19 92 PRO A C 1
ATOM 704 O O . PRO A 1 92 ? -20.345 -6.426 19.533 1.00 87.19 92 PRO A O 1
ATOM 707 N N . VAL A 1 93 ? -18.720 -4.948 20.011 1.00 88.94 93 VAL A N 1
ATOM 708 C CA . VAL A 1 93 ? -17.570 -5.810 19.735 1.00 88.94 93 VAL A CA 1
ATOM 709 C C . VAL A 1 93 ? -16.499 -5.539 20.792 1.00 88.94 93 VAL A C 1
ATOM 711 O O . VAL A 1 93 ? -16.285 -4.385 21.165 1.00 88.94 93 VAL A O 1
ATOM 714 N N . ASP A 1 94 ? -15.822 -6.587 21.268 1.00 90.25 94 ASP A N 1
ATOM 715 C CA . ASP A 1 94 ? -14.667 -6.444 22.161 1.00 90.25 94 ASP A CA 1
ATOM 716 C C . ASP A 1 94 ? -13.476 -5.836 21.386 1.00 90.25 94 ASP A C 1
ATOM 718 O O . ASP A 1 94 ? -13.016 -6.449 20.414 1.00 90.25 94 ASP A O 1
ATOM 722 N N . PRO A 1 95 ? -12.925 -4.677 21.806 1.00 90.06 95 PRO A N 1
ATOM 723 C CA . PRO A 1 95 ? -11.751 -4.069 21.179 1.00 90.06 95 PRO A CA 1
ATOM 724 C C . PRO A 1 95 ? -10.546 -5.012 21.045 1.00 90.06 95 PRO A C 1
ATOM 726 O O . PRO A 1 95 ? -9.733 -4.865 20.130 1.00 90.06 95 PRO A O 1
ATOM 729 N N . LYS A 1 96 ? -10.430 -6.025 21.915 1.00 91.44 96 LYS A N 1
ATOM 730 C CA . LYS A 1 96 ? -9.348 -7.018 21.852 1.00 91.44 96 LYS A CA 1
ATOM 731 C C . LYS A 1 96 ? -9.320 -7.807 20.545 1.00 91.44 96 LYS A C 1
ATOM 733 O O . LYS A 1 96 ? -8.244 -8.272 20.175 1.00 91.44 96 LYS A O 1
ATOM 738 N N . VAL A 1 97 ? -10.451 -7.937 19.848 1.00 92.69 97 VAL A N 1
ATOM 739 C CA . VAL A 1 97 ? -10.524 -8.590 18.530 1.00 92.69 97 VAL A CA 1
ATOM 740 C C . VAL A 1 97 ? -9.663 -7.836 17.511 1.00 92.69 97 VAL A C 1
ATOM 742 O O . VAL A 1 97 ? -8.892 -8.445 16.767 1.00 92.69 97 VAL A O 1
ATOM 745 N N . PHE A 1 98 ? -9.711 -6.504 17.546 1.00 94.88 98 PHE A N 1
ATOM 746 C CA . PHE A 1 98 ? -8.959 -5.643 16.634 1.00 94.88 98 PHE A CA 1
ATOM 747 C C . PHE A 1 98 ? -7.493 -5.501 17.052 1.00 94.88 98 PHE A C 1
ATOM 749 O O . PHE A 1 98 ? -6.598 -5.576 16.216 1.00 94.88 98 PHE A O 1
ATOM 756 N N . PHE A 1 99 ? -7.223 -5.339 18.350 1.00 95.12 99 PHE A N 1
ATOM 757 C CA . PHE A 1 99 ? -5.874 -5.009 18.833 1.00 95.12 99 PHE A CA 1
ATOM 758 C C . PHE A 1 99 ? -5.094 -6.201 19.405 1.00 95.12 99 PHE A C 1
ATOM 760 O O . PHE A 1 99 ? -4.011 -6.021 19.958 1.00 95.12 99 PHE A O 1
ATOM 767 N N . ARG A 1 100 ? -5.625 -7.428 19.293 1.00 90.19 100 ARG A N 1
ATOM 768 C CA . ARG A 1 100 ? -5.015 -8.677 19.802 1.00 90.19 100 ARG A CA 1
ATOM 769 C C . ARG A 1 100 ? -4.607 -8.597 21.280 1.00 90.19 100 ARG A C 1
ATOM 771 O O . ARG A 1 100 ? -3.581 -9.133 21.689 1.00 90.19 100 ARG A O 1
ATOM 778 N N . GLY A 1 101 ? -5.418 -7.908 22.083 1.00 87.62 101 GLY A N 1
ATOM 779 C CA . GLY A 1 101 ? -5.173 -7.704 23.514 1.00 87.62 101 GLY A CA 1
ATOM 780 C C . GLY A 1 101 ? -4.189 -6.583 23.866 1.00 87.62 101 GLY A C 1
ATOM 781 O O . GLY A 1 101 ? -3.965 -6.342 25.050 1.00 87.62 101 GLY A O 1
ATOM 782 N N . GLU A 1 102 ? -3.626 -5.880 22.884 1.00 91.19 102 GLU A N 1
ATOM 783 C CA . GLU A 1 102 ? -2.757 -4.724 23.115 1.00 91.19 102 GLU A CA 1
ATOM 784 C C . GLU A 1 102 ? -3.552 -3.417 23.177 1.00 91.19 102 GLU A C 1
ATOM 786 O O . GLU A 1 102 ? -4.633 -3.293 22.604 1.00 91.19 102 GLU A O 1
ATOM 791 N N . MET A 1 103 ? -2.998 -2.406 23.852 1.00 92.56 103 MET A N 1
ATOM 792 C CA . MET A 1 103 ? -3.558 -1.056 23.785 1.00 92.56 103 MET A CA 1
ATOM 793 C C . MET A 1 103 ? -3.266 -0.428 22.410 1.00 92.56 103 MET A C 1
ATOM 795 O O . MET A 1 103 ? -2.130 -0.548 21.934 1.00 92.56 103 MET A O 1
ATOM 799 N N . PRO A 1 104 ? -4.212 0.321 21.807 1.00 93.44 104 PRO A N 1
ATOM 800 C CA . PRO A 1 104 ? -4.009 0.985 20.514 1.00 93.44 104 PRO A CA 1
ATOM 801 C C . PRO A 1 104 ? -2.746 1.856 20.471 1.00 93.44 104 PRO A C 1
ATOM 803 O O . PRO A 1 104 ? -1.981 1.810 19.513 1.00 93.44 104 PRO A O 1
ATOM 806 N N . SER A 1 105 ? -2.459 2.580 21.557 1.00 93.19 105 SER A N 1
ATOM 807 C CA . SER A 1 105 ? -1.267 3.427 21.694 1.00 93.19 105 SER A CA 1
ATOM 808 C C . SER A 1 105 ? 0.055 2.648 21.689 1.00 93.19 105 SER A C 1
ATOM 810 O O . SER A 1 105 ? 1.074 3.162 21.226 1.00 93.19 105 SER A O 1
ATOM 812 N N . VAL A 1 106 ? 0.059 1.407 22.183 1.00 94.12 106 VAL A N 1
ATOM 813 C CA . VAL A 1 106 ? 1.231 0.518 22.159 1.00 94.12 106 VAL A CA 1
ATOM 814 C C . VAL A 1 106 ? 1.421 -0.054 20.759 1.00 94.12 106 VAL A C 1
ATOM 816 O O . VAL A 1 106 ? 2.536 -0.057 20.236 1.00 94.12 106 VAL A O 1
ATOM 819 N N . LEU A 1 107 ? 0.327 -0.480 20.127 1.00 93.12 107 LEU A N 1
ATOM 820 C CA . LEU A 1 107 ? 0.324 -1.007 18.767 1.00 93.12 107 LEU A CA 1
ATOM 821 C C . LEU A 1 107 ? 0.793 0.047 17.750 1.00 93.12 107 LEU A C 1
ATOM 823 O O . LEU A 1 107 ? 1.631 -0.263 16.904 1.00 93.12 107 LEU A O 1
ATOM 827 N N . ALA A 1 108 ? 0.350 1.298 17.900 1.00 93.81 108 ALA A N 1
ATOM 828 C CA . ALA A 1 108 ? 0.742 2.434 17.063 1.00 93.81 108 ALA A CA 1
ATOM 829 C C . ALA A 1 108 ? 2.262 2.714 17.086 1.00 93.81 108 ALA A C 1
ATOM 831 O O . ALA A 1 108 ? 2.850 3.133 16.091 1.00 93.81 108 ALA A O 1
ATOM 832 N N . ARG A 1 109 ? 2.946 2.434 18.202 1.00 93.19 109 ARG A N 1
ATOM 833 C CA . ARG A 1 109 ? 4.398 2.670 18.355 1.00 93.19 109 ARG A CA 1
ATOM 834 C C . ARG A 1 109 ? 5.274 1.554 17.783 1.00 93.19 109 ARG A C 1
ATOM 836 O O . ARG A 1 109 ? 6.497 1.597 17.916 1.00 93.19 109 ARG A O 1
ATOM 843 N N . ARG A 1 110 ? 4.682 0.523 17.178 1.00 92.50 110 ARG A N 1
ATOM 844 C CA . ARG A 1 110 ? 5.438 -0.596 16.610 1.00 92.50 110 ARG A CA 1
ATOM 845 C C . ARG A 1 110 ? 6.233 -0.163 15.377 1.00 92.50 110 ARG A C 1
ATOM 847 O O . ARG A 1 110 ? 5.879 0.771 14.666 1.00 92.50 110 ARG A O 1
ATOM 854 N N . ARG A 1 111 ? 7.311 -0.906 15.097 1.00 93.25 111 ARG A N 1
ATOM 855 C CA . ARG A 1 111 ? 8.077 -0.778 13.844 1.00 93.25 111 ARG A CA 1
ATOM 856 C C . ARG A 1 111 ? 7.161 -0.932 12.626 1.00 93.25 111 ARG A C 1
ATOM 858 O O . ARG A 1 111 ? 6.242 -1.750 12.682 1.00 93.25 111 ARG A O 1
ATOM 865 N N . ILE A 1 112 ? 7.480 -0.248 11.527 1.00 92.31 112 ILE A N 1
ATOM 866 C CA . ILE A 1 112 ? 6.641 -0.160 10.319 1.00 92.31 112 ILE A CA 1
ATOM 867 C C . ILE A 1 112 ? 6.065 -1.505 9.856 1.00 92.31 112 ILE A C 1
ATOM 869 O O . ILE A 1 112 ? 4.857 -1.619 9.708 1.00 92.31 112 ILE A O 1
ATOM 873 N N . THR A 1 113 ? 6.873 -2.564 9.747 1.00 92.56 113 THR A N 1
ATOM 874 C CA . THR A 1 113 ? 6.400 -3.901 9.339 1.00 92.56 113 THR A CA 1
ATOM 875 C C . THR A 1 113 ? 5.328 -4.460 10.279 1.00 92.56 113 THR A C 1
ATOM 877 O O . THR A 1 113 ? 4.347 -5.056 9.847 1.00 92.56 113 THR A O 1
ATOM 880 N N . LYS A 1 114 ? 5.506 -4.275 11.594 1.00 94.31 114 LYS A N 1
ATOM 881 C CA . LYS A 1 114 ? 4.537 -4.746 12.594 1.00 94.31 114 LYS A CA 1
ATOM 882 C C . LYS A 1 114 ? 3.296 -3.855 12.635 1.00 94.31 114 LYS A C 1
ATOM 884 O O . LYS A 1 114 ? 2.221 -4.379 12.896 1.00 94.31 114 LYS A O 1
ATOM 889 N N . LEU A 1 115 ? 3.452 -2.551 12.406 1.00 95.50 115 LEU A N 1
ATOM 890 C CA . LEU A 1 115 ? 2.338 -1.610 12.317 1.00 95.50 115 LEU A CA 1
ATOM 891 C C . LEU A 1 115 ? 1.480 -1.906 11.081 1.00 95.50 115 LEU A C 1
ATOM 893 O O . LEU A 1 115 ? 0.281 -2.081 11.221 1.00 95.50 115 LEU A O 1
ATOM 897 N N . THR A 1 116 ? 2.101 -2.090 9.915 1.00 96.19 116 THR A N 1
ATOM 898 C CA . THR A 1 116 ? 1.436 -2.458 8.650 1.00 96.19 116 THR A CA 1
ATOM 899 C C . THR A 1 116 ? 0.600 -3.723 8.816 1.00 96.19 116 THR A C 1
ATOM 901 O O . THR A 1 116 ? -0.606 -3.702 8.591 1.00 96.19 116 THR A O 1
ATOM 904 N N . ALA A 1 117 ? 1.205 -4.801 9.328 1.00 95.19 117 ALA A N 1
ATOM 905 C CA . ALA A 1 117 ? 0.490 -6.052 9.578 1.00 95.19 117 ALA A CA 1
ATOM 906 C C . ALA A 1 117 ? -0.662 -5.897 10.587 1.00 95.19 117 ALA A C 1
ATOM 908 O O . ALA A 1 117 ? -1.671 -6.594 10.496 1.00 95.19 117 ALA A O 1
ATOM 909 N N . ALA A 1 118 ? -0.513 -5.003 11.566 1.00 96.38 118 ALA A N 1
ATOM 910 C CA . ALA A 1 118 ? -1.551 -4.746 12.549 1.00 96.38 118 ALA A CA 1
ATOM 911 C C . ALA A 1 118 ? -2.716 -3.931 11.968 1.00 96.38 118 ALA A C 1
ATOM 913 O O . ALA A 1 118 ? -3.861 -4.287 12.219 1.00 96.38 118 ALA A O 1
ATOM 914 N N . VAL A 1 119 ? -2.449 -2.900 11.159 1.00 97.19 119 VAL A N 1
ATOM 915 C CA . VAL A 1 119 ? -3.492 -2.131 10.457 1.00 97.19 119 VAL A CA 1
ATOM 916 C C . VAL A 1 119 ? -4.266 -3.031 9.491 1.00 97.19 119 VAL A C 1
ATOM 918 O O . VAL A 1 119 ? -5.494 -3.003 9.504 1.00 97.19 119 VAL A O 1
ATOM 921 N N . GLY A 1 120 ? -3.574 -3.893 8.736 1.00 96.88 120 GLY A N 1
ATOM 922 C CA . GLY A 1 120 ? -4.222 -4.892 7.879 1.00 96.88 120 GLY A CA 1
ATOM 923 C C . GLY A 1 120 ? -5.149 -5.824 8.668 1.00 96.88 120 GLY A C 1
ATOM 924 O O . GLY A 1 120 ? -6.310 -5.985 8.313 1.00 96.88 120 GLY A O 1
ATOM 925 N N . HIS A 1 121 ? -4.684 -6.343 9.812 1.00 97.12 121 HIS A N 1
ATOM 926 C CA . HIS A 1 121 ? -5.519 -7.154 10.710 1.00 97.12 121 HIS A CA 1
ATOM 927 C C . HIS A 1 121 ? -6.750 -6.396 11.223 1.00 97.12 121 HIS A C 1
ATOM 929 O O . HIS A 1 121 ? -7.843 -6.954 11.248 1.00 97.12 121 HIS A O 1
ATOM 935 N N . ILE A 1 122 ? -6.595 -5.133 11.630 1.00 97.44 122 ILE A N 1
ATOM 936 C CA . ILE A 1 122 ? -7.717 -4.312 12.108 1.00 97.44 122 ILE A CA 1
ATOM 937 C C . ILE A 1 122 ? -8.757 -4.134 10.993 1.00 97.44 122 ILE A C 1
ATOM 939 O O . ILE A 1 122 ? -9.948 -4.292 11.257 1.00 97.44 122 ILE A O 1
ATOM 943 N N . ALA A 1 123 ? -8.320 -3.847 9.763 1.00 97.56 123 ALA A N 1
ATOM 944 C CA . ALA A 1 123 ? -9.207 -3.714 8.610 1.00 97.56 123 ALA A CA 1
ATOM 945 C C . ALA A 1 123 ? -9.956 -5.024 8.306 1.00 97.56 123 ALA A C 1
ATOM 947 O O . ALA A 1 123 ? -11.170 -5.003 8.102 1.00 97.56 123 ALA A O 1
ATOM 948 N N . ASP A 1 124 ? -9.262 -6.164 8.339 1.00 97.44 124 ASP A N 1
ATOM 949 C CA . ASP A 1 124 ? -9.862 -7.479 8.093 1.00 97.44 124 ASP A CA 1
ATOM 950 C C . ASP A 1 124 ? -10.909 -7.845 9.155 1.00 97.44 124 ASP A C 1
ATOM 952 O O . ASP A 1 124 ? -12.000 -8.318 8.829 1.00 97.44 124 ASP A O 1
ATOM 956 N N . GLU A 1 125 ? -10.612 -7.609 10.436 1.00 97.44 125 GLU A N 1
ATOM 957 C CA . GLU A 1 125 ? -11.580 -7.855 11.509 1.00 97.44 125 GLU A CA 1
ATOM 958 C C . GLU A 1 125 ? -12.758 -6.877 11.456 1.00 97.44 125 GLU A C 1
ATOM 960 O O . GLU A 1 125 ? -13.890 -7.264 11.751 1.00 97.44 125 GLU A O 1
ATOM 965 N N . LEU A 1 126 ? -12.534 -5.625 11.044 1.00 96.56 126 LEU A N 1
ATOM 966 C CA . LEU A 1 126 ? -13.614 -4.653 10.882 1.00 96.56 126 LEU A CA 1
ATOM 967 C C . LEU A 1 126 ? -14.557 -5.039 9.746 1.00 96.56 126 LEU A C 1
ATOM 969 O O . LEU A 1 126 ? -15.766 -4.908 9.912 1.00 96.56 126 LEU A O 1
ATOM 973 N N . GLU A 1 127 ? -14.046 -5.592 8.647 1.00 96.56 127 GLU A N 1
ATOM 974 C CA . GLU A 1 127 ? -14.891 -6.118 7.571 1.00 96.56 127 GLU A CA 1
ATOM 975 C C . GLU A 1 127 ? -15.760 -7.280 8.080 1.00 96.56 127 GLU A C 1
ATOM 977 O O . GLU A 1 127 ? -16.958 -7.332 7.814 1.00 96.56 127 GLU A O 1
ATOM 982 N N . ARG A 1 128 ? -15.199 -8.181 8.900 1.00 96.19 128 ARG A N 1
ATOM 983 C CA . ARG A 1 128 ? -15.957 -9.301 9.493 1.00 96.19 128 ARG A CA 1
ATOM 984 C C . ARG A 1 128 ? -17.020 -8.855 10.495 1.00 96.19 128 ARG A C 1
ATOM 986 O O . ARG A 1 128 ? -18.018 -9.548 10.675 1.00 96.19 128 ARG A O 1
ATOM 993 N N . GLN A 1 129 ? -16.799 -7.737 11.182 1.00 93.81 129 GLN A N 1
ATOM 994 C CA . GLN A 1 129 ? -17.724 -7.185 12.178 1.00 93.81 129 GLN A CA 1
ATOM 995 C C . GLN A 1 129 ? -18.514 -5.980 11.651 1.00 93.81 129 GLN A C 1
ATOM 997 O O . GLN A 1 129 ? -19.122 -5.254 12.442 1.00 93.81 129 GLN A O 1
ATOM 1002 N N . ARG A 1 130 ? -18.527 -5.771 10.331 1.00 93.19 130 ARG A N 1
ATOM 1003 C CA . ARG A 1 130 ? -19.055 -4.573 9.670 1.00 93.19 130 ARG A CA 1
ATOM 1004 C C . ARG A 1 130 ? -20.479 -4.217 10.094 1.00 93.19 130 ARG A C 1
ATOM 1006 O O . ARG A 1 130 ? -20.769 -3.054 10.340 1.00 93.19 130 ARG A O 1
ATOM 1013 N N . GLU A 1 131 ? -21.344 -5.214 10.262 1.00 93.31 131 GLU A N 1
ATOM 1014 C CA . GLU A 1 131 ? -22.745 -5.017 10.670 1.00 93.31 131 GLU A CA 1
ATOM 1015 C C . GLU A 1 131 ? -22.910 -4.570 12.132 1.00 93.31 131 GLU A C 1
ATOM 1017 O O . GLU A 1 131 ? -23.924 -3.978 12.498 1.00 93.31 131 GLU A O 1
ATOM 1022 N N . LYS A 1 132 ? -21.921 -4.849 12.988 1.00 91.88 132 LYS A N 1
ATOM 1023 C CA . LYS A 1 132 ? -21.974 -4.559 14.431 1.00 91.88 132 LYS A CA 1
ATOM 1024 C C . LYS A 1 132 ? -21.351 -3.217 14.786 1.00 91.88 132 LYS A C 1
ATOM 1026 O O . LYS A 1 132 ? -21.659 -2.648 15.834 1.00 91.88 132 LYS A O 1
ATOM 1031 N N . VAL A 1 133 ? -20.451 -2.722 13.942 1.00 92.56 133 VAL A N 1
ATOM 1032 C CA . VAL A 1 133 ? -19.747 -1.460 14.151 1.00 92.56 133 VAL A CA 1
ATOM 1033 C C . VAL A 1 133 ? -20.443 -0.385 13.328 1.00 92.56 133 VAL A C 1
ATOM 1035 O O . VAL A 1 133 ? -20.395 -0.375 12.100 1.00 92.56 133 VAL A O 1
ATOM 1038 N N . ARG A 1 134 ? -21.105 0.555 14.007 1.00 91.62 134 ARG A N 1
ATOM 1039 C CA . ARG A 1 134 ? -21.686 1.725 13.336 1.00 91.62 134 ARG A CA 1
ATOM 1040 C C . ARG A 1 134 ? -20.583 2.447 12.548 1.00 91.62 134 ARG A C 1
ATOM 1042 O O . ARG A 1 134 ? -19.457 2.532 13.009 1.00 91.62 134 ARG A O 1
ATOM 1049 N N . GLY A 1 135 ? -20.878 2.950 11.350 1.00 92.19 135 GLY A N 1
ATOM 1050 C CA . GLY A 1 135 ? -19.884 3.687 10.554 1.00 92.19 135 GLY A CA 1
ATOM 1051 C C . GLY A 1 135 ? -18.657 2.870 10.119 1.00 92.19 135 GLY A C 1
ATOM 1052 O O . GLY A 1 135 ? -17.639 3.474 9.788 1.00 92.19 135 GLY A O 1
ATOM 1053 N N . ALA A 1 136 ? -18.737 1.532 10.110 1.00 93.94 136 ALA A N 1
ATOM 1054 C CA . ALA A 1 136 ? -17.641 0.655 9.695 1.00 93.94 136 ALA A CA 1
ATOM 1055 C C . ALA A 1 136 ? -17.057 1.024 8.322 1.00 93.94 136 ALA A C 1
ATOM 1057 O O . ALA A 1 136 ? -15.846 0.983 8.162 1.00 93.94 136 ALA A O 1
ATOM 1058 N N . ASP A 1 137 ? -17.888 1.443 7.365 1.00 95.62 137 ASP A N 1
ATOM 1059 C CA . ASP A 1 137 ? -17.458 1.767 5.996 1.00 95.62 137 ASP A CA 1
ATOM 1060 C C . ASP A 1 137 ? -16.449 2.919 5.938 1.00 95.62 137 ASP A C 1
ATOM 1062 O O . ASP A 1 137 ? -15.461 2.842 5.211 1.00 95.62 137 ASP A O 1
ATOM 1066 N N . MET A 1 138 ? -16.668 3.962 6.743 1.00 96.94 138 MET A N 1
ATOM 1067 C CA . MET A 1 138 ? -15.752 5.101 6.848 1.00 96.94 138 MET A CA 1
ATOM 1068 C C . MET A 1 138 ? -14.403 4.653 7.419 1.00 96.94 138 MET A C 1
ATOM 1070 O O . MET A 1 138 ? -13.354 4.944 6.855 1.00 96.94 138 MET A O 1
ATOM 1074 N N . TRP A 1 139 ? -14.434 3.882 8.508 1.00 97.31 139 TRP A N 1
ATOM 1075 C CA . TRP A 1 139 ? -13.223 3.374 9.149 1.00 97.31 139 TRP A CA 1
ATOM 1076 C C . TRP A 1 139 ? -12.471 2.368 8.278 1.00 97.31 139 TRP A C 1
ATOM 1078 O O . TRP A 1 139 ? -11.245 2.390 8.247 1.00 97.31 139 TRP A O 1
ATOM 1088 N N . LEU A 1 140 ? -13.180 1.510 7.543 1.00 97.06 140 LEU A N 1
ATOM 1089 C CA . LEU A 1 140 ? -12.586 0.590 6.576 1.00 97.06 140 LEU A CA 1
ATOM 1090 C C . LEU A 1 140 ? -11.862 1.341 5.464 1.00 97.06 140 LEU A C 1
ATOM 1092 O O . LEU A 1 140 ? -10.771 0.923 5.081 1.00 97.06 140 LEU A O 1
ATOM 1096 N N . ALA A 1 141 ? -12.445 2.433 4.963 1.00 96.88 141 ALA A N 1
ATOM 1097 C CA . ALA A 1 141 ? -11.796 3.276 3.967 1.00 96.88 141 ALA A CA 1
ATOM 1098 C C . ALA A 1 141 ? -10.487 3.869 4.516 1.00 96.88 141 ALA A C 1
ATOM 1100 O O . ALA A 1 141 ? -9.435 3.641 3.920 1.00 96.88 141 ALA A O 1
ATOM 1101 N N . GLU A 1 142 ? -10.529 4.514 5.690 1.00 97.12 142 GLU A N 1
ATOM 1102 C CA . GLU A 1 142 ? -9.336 5.095 6.332 1.00 97.12 142 GLU A CA 1
ATOM 1103 C C . GLU A 1 142 ? -8.248 4.039 6.608 1.00 97.12 142 GLU A C 1
ATOM 1105 O O . GLU A 1 142 ? -7.077 4.230 6.277 1.00 97.12 142 GLU A O 1
ATOM 1110 N N . LEU A 1 143 ? -8.620 2.888 7.181 1.00 97.62 143 LEU A N 1
ATOM 1111 C CA . LEU A 1 143 ? -7.675 1.819 7.520 1.00 97.62 143 LEU A CA 1
ATOM 1112 C C . LEU A 1 143 ? -7.028 1.198 6.276 1.00 97.62 143 LEU A C 1
ATOM 1114 O O . LEU A 1 143 ? -5.835 0.887 6.300 1.00 97.62 143 LEU A O 1
ATOM 1118 N N . ARG A 1 144 ? -7.790 1.008 5.191 1.00 97.62 144 ARG A N 1
ATOM 1119 C CA . ARG A 1 144 ? -7.266 0.449 3.935 1.00 97.62 144 ARG A CA 1
ATOM 1120 C C . ARG A 1 144 ? -6.324 1.413 3.233 1.00 97.62 144 ARG A C 1
ATOM 1122 O O . ARG A 1 144 ? -5.262 0.983 2.790 1.00 97.62 144 ARG A O 1
ATOM 1129 N N . GLU A 1 145 ? -6.687 2.690 3.177 1.00 96.06 145 GLU A N 1
ATOM 1130 C CA . GLU A 1 145 ? -5.851 3.732 2.583 1.00 96.06 145 GLU A CA 1
ATOM 1131 C C . GLU A 1 145 ? -4.492 3.819 3.292 1.00 96.06 145 GLU A C 1
ATOM 1133 O O . GLU A 1 145 ? -3.432 3.760 2.665 1.00 96.06 145 GLU A O 1
ATOM 1138 N N . VAL A 1 146 ? -4.510 3.859 4.622 1.00 96.62 146 VAL A N 1
ATOM 1139 C CA . VAL A 1 146 ? -3.293 3.887 5.440 1.00 96.62 146 VAL A CA 1
ATOM 1140 C C . VAL A 1 146 ? -2.478 2.605 5.283 1.00 96.62 146 VAL A C 1
ATOM 1142 O O . VAL A 1 146 ? -1.252 2.664 5.191 1.00 96.62 146 VAL A O 1
ATOM 1145 N N . HIS A 1 147 ? -3.126 1.437 5.242 1.00 97.19 147 HIS A N 1
ATOM 1146 C CA . HIS A 1 147 ? -2.443 0.159 5.035 1.00 97.19 147 HIS A CA 1
ATOM 1147 C C . HIS A 1 147 ? -1.697 0.119 3.694 1.00 97.19 147 HIS A C 1
ATOM 1149 O O . HIS A 1 147 ? -0.553 -0.338 3.635 1.00 97.19 147 HIS A O 1
ATOM 1155 N N . GLU A 1 148 ? -2.310 0.638 2.630 1.00 94.62 148 GLU A N 1
ATOM 1156 C CA . GLU A 1 148 ? -1.680 0.737 1.315 1.00 94.62 148 GLU A CA 1
ATOM 1157 C C . GLU A 1 148 ? -0.453 1.660 1.342 1.00 94.62 148 GLU A C 1
ATOM 1159 O O . GLU A 1 148 ? 0.634 1.256 0.908 1.00 94.62 148 GLU A O 1
ATOM 1164 N N . ARG A 1 149 ? -0.593 2.861 1.921 1.00 95.06 149 ARG A N 1
ATOM 1165 C CA . ARG A 1 149 ? 0.510 3.825 2.073 1.00 95.06 149 ARG A CA 1
ATOM 1166 C C . ARG A 1 149 ? 1.658 3.252 2.907 1.00 95.06 149 ARG A C 1
ATOM 1168 O O . ARG A 1 149 ? 2.818 3.361 2.509 1.00 95.06 149 ARG A O 1
ATOM 1175 N N . LEU A 1 150 ? 1.359 2.569 4.013 1.00 94.88 150 LEU A N 1
ATOM 1176 C CA . LEU A 1 150 ? 2.361 1.870 4.825 1.00 94.88 150 LEU A CA 1
ATOM 1177 C C . LEU A 1 150 ? 3.099 0.788 4.026 1.00 94.88 150 LEU A C 1
ATOM 1179 O O . LEU A 1 150 ? 4.320 0.667 4.138 1.00 94.88 150 LEU A O 1
ATOM 1183 N N . GLY A 1 151 ? 2.385 0.034 3.185 1.00 92.75 151 GLY A N 1
ATOM 1184 C CA . GLY A 1 151 ? 2.985 -0.962 2.299 1.00 92.75 151 GLY A CA 1
ATOM 1185 C C . GLY A 1 151 ? 3.931 -0.352 1.259 1.00 92.75 151 GLY A C 1
ATOM 1186 O O . GLY A 1 151 ? 4.954 -0.955 0.928 1.00 92.75 151 GLY A O 1
ATOM 1187 N N . ILE A 1 152 ? 3.631 0.852 0.760 1.00 90.50 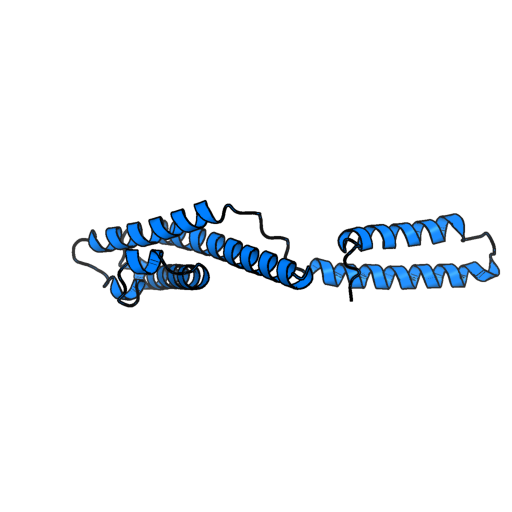152 ILE A N 1
ATOM 1188 C CA . ILE A 1 152 ? 4.530 1.611 -0.123 1.00 90.50 152 ILE A CA 1
ATOM 1189 C C . ILE A 1 152 ? 5.799 2.029 0.630 1.00 90.50 152 ILE A C 1
ATOM 1191 O O . ILE A 1 152 ? 6.901 1.724 0.167 1.00 90.50 152 ILE A O 1
ATOM 1195 N N . VAL A 1 153 ? 5.654 2.640 1.809 1.00 90.50 153 VAL A N 1
ATOM 1196 C CA . VAL A 1 153 ? 6.793 3.090 2.627 1.00 90.50 153 VAL A CA 1
ATOM 1197 C C . VAL A 1 153 ? 7.678 1.914 3.055 1.00 90.50 153 VAL A C 1
ATOM 1199 O O . VAL A 1 153 ? 8.906 2.010 3.034 1.00 90.50 153 VAL A O 1
ATOM 1202 N N . GLU A 1 154 ? 7.095 0.760 3.391 1.00 89.25 154 GLU A N 1
ATOM 1203 C CA . GLU A 1 154 ? 7.878 -0.432 3.722 1.00 89.25 154 GLU A CA 1
ATOM 1204 C C . GLU A 1 154 ? 8.730 -0.907 2.533 1.00 89.25 154 GLU A C 1
ATOM 1206 O O . GLU A 1 154 ? 9.896 -1.270 2.714 1.00 89.25 154 GLU A O 1
ATOM 1211 N N . ARG A 1 155 ? 8.183 -0.882 1.309 1.00 85.25 155 ARG A N 1
ATOM 1212 C CA . ARG A 1 155 ? 8.942 -1.215 0.09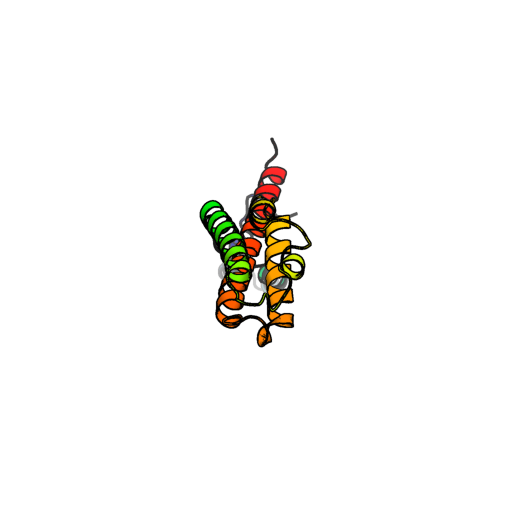3 1.00 85.25 155 ARG A CA 1
ATOM 1213 C C . ARG A 1 155 ? 10.064 -0.211 -0.171 1.00 85.25 155 ARG A C 1
ATOM 1215 O O . ARG A 1 155 ? 11.164 -0.645 -0.501 1.00 85.25 155 ARG A O 1
ATOM 1222 N N . GLN A 1 156 ? 9.823 1.084 0.044 1.00 84.19 156 GLN A N 1
ATOM 1223 C CA . GLN A 1 156 ? 10.844 2.133 -0.086 1.00 84.19 156 GLN A CA 1
ATOM 1224 C C . GLN A 1 156 ? 12.010 1.912 0.876 1.00 84.19 156 GLN A C 1
ATOM 1226 O O . GLN A 1 156 ? 13.157 1.852 0.446 1.00 84.19 156 GLN A O 1
ATOM 1231 N N . GLN A 1 157 ? 11.729 1.667 2.159 1.00 81.75 157 GLN A N 1
ATOM 1232 C CA . GLN A 1 157 ? 12.784 1.396 3.141 1.00 81.75 157 GLN A CA 1
ATOM 1233 C C . GLN A 1 157 ? 13.598 0.140 2.806 1.00 81.75 157 GLN A C 1
ATOM 1235 O O . GLN A 1 157 ? 14.799 0.087 3.081 1.00 81.75 157 GLN A O 1
ATOM 1240 N N . ARG A 1 158 ? 12.964 -0.883 2.217 1.00 78.19 158 ARG A N 1
ATOM 1241 C CA . ARG A 1 158 ? 13.668 -2.082 1.743 1.00 78.19 158 ARG A CA 1
ATOM 1242 C C . ARG A 1 158 ? 14.559 -1.769 0.542 1.00 78.19 158 ARG A C 1
ATOM 1244 O O . ARG A 1 158 ? 15.706 -2.200 0.561 1.00 78.19 158 ARG A O 1
ATOM 1251 N N . ALA A 1 159 ? 14.071 -1.008 -0.438 1.00 72.25 159 ALA A N 1
ATOM 1252 C CA . ALA A 1 159 ? 14.845 -0.599 -1.611 1.00 72.25 159 ALA A CA 1
ATOM 1253 C C . ALA A 1 159 ? 16.090 0.214 -1.216 1.00 72.25 159 ALA A C 1
ATOM 1255 O O . ALA A 1 159 ? 17.202 -0.192 -1.539 1.00 72.25 159 ALA A O 1
ATOM 1256 N N . THR A 1 160 ? 15.936 1.249 -0.379 1.00 69.56 160 THR A N 1
ATOM 1257 C CA . THR A 1 160 ? 17.069 2.051 0.124 1.00 69.56 160 THR A CA 1
ATOM 1258 C C . THR A 1 160 ? 18.090 1.205 0.892 1.00 69.56 160 THR A C 1
ATOM 1260 O O . THR A 1 160 ? 19.291 1.475 0.875 1.00 69.56 160 THR A O 1
ATOM 1263 N N . ARG A 1 161 ? 17.634 0.167 1.606 1.00 65.38 161 ARG A N 1
ATOM 1264 C CA . ARG A 1 161 ? 18.535 -0.739 2.328 1.00 65.38 161 ARG A CA 1
ATOM 1265 C C . ARG A 1 161 ? 19.318 -1.649 1.381 1.00 65.38 161 ARG A C 1
ATOM 1267 O O . ARG A 1 161 ? 20.465 -1.942 1.691 1.00 65.38 161 ARG A O 1
ATOM 1274 N N . VAL A 1 162 ? 18.715 -2.093 0.279 1.00 60.91 162 VAL A N 1
ATOM 1275 C CA . VAL A 1 162 ? 19.400 -2.884 -0.755 1.00 60.91 162 VAL A CA 1
ATOM 1276 C C . VAL A 1 162 ? 20.449 -2.025 -1.462 1.00 60.91 162 VAL A C 1
ATOM 1278 O O . VAL A 1 162 ? 21.606 -2.429 -1.496 1.00 60.91 162 VAL A O 1
ATOM 1281 N N . GLU A 1 163 ? 20.101 -0.803 -1.873 1.00 55.53 163 GLU A N 1
ATOM 1282 C CA . GLU A 1 163 ? 21.047 0.142 -2.493 1.00 55.53 163 GLU A CA 1
ATOM 1283 C C . GLU A 1 163 ? 22.266 0.423 -1.598 1.00 55.53 163 GLU A C 1
ATOM 1285 O O . GLU A 1 163 ? 23.406 0.383 -2.052 1.00 55.53 163 GLU A O 1
ATOM 1290 N N . ARG A 1 164 ? 22.061 0.636 -0.288 1.00 55.06 164 ARG A N 1
ATOM 1291 C CA . ARG A 1 164 ? 23.171 0.832 0.668 1.00 55.06 164 ARG A CA 1
ATOM 1292 C C . ARG A 1 164 ? 24.065 -0.395 0.842 1.00 55.06 164 ARG A C 1
ATOM 1294 O O . ARG A 1 164 ? 25.224 -0.242 1.208 1.00 55.06 164 ARG A O 1
ATOM 1301 N N . VAL A 1 165 ? 23.531 -1.600 0.656 1.00 52.56 165 VAL A N 1
ATOM 1302 C CA . VAL A 1 165 ? 24.324 -2.836 0.731 1.00 52.56 165 VAL A CA 1
ATOM 1303 C C . VAL A 1 165 ? 25.144 -3.022 -0.546 1.00 52.56 165 VAL A C 1
ATOM 1305 O O . VAL A 1 165 ? 26.274 -3.493 -0.463 1.00 52.56 165 VAL A O 1
ATOM 1308 N N . GLU A 1 166 ? 24.612 -2.616 -1.698 1.00 46.09 166 GLU A N 1
ATOM 1309 C CA . GLU A 1 166 ? 25.314 -2.679 -2.986 1.00 46.09 166 GLU A CA 1
ATOM 1310 C C . GLU A 1 166 ? 26.421 -1.624 -3.117 1.00 46.09 166 GLU A C 1
ATOM 1312 O O . GLU A 1 166 ? 27.451 -1.899 -3.728 1.00 46.09 166 GLU A O 1
ATOM 1317 N N . LEU A 1 167 ? 26.259 -0.455 -2.490 1.00 50.38 167 LEU A N 1
ATOM 1318 C CA . LEU A 1 167 ? 27.255 0.624 -2.512 1.00 50.38 167 LEU A CA 1
ATOM 1319 C C . LEU A 1 167 ? 28.439 0.432 -1.540 1.00 50.38 167 LEU A C 1
ATOM 1321 O O . LEU A 1 167 ? 29.434 1.139 -1.675 1.00 50.38 167 LEU A O 1
ATOM 1325 N N . GLY A 1 168 ? 28.373 -0.537 -0.616 1.00 35.38 168 GLY A N 1
ATOM 1326 C CA . GLY A 1 168 ? 29.423 -0.812 0.378 1.00 35.38 168 GLY A CA 1
ATOM 1327 C C . GLY A 1 168 ? 29.628 0.303 1.430 1.00 35.38 168 GLY A C 1
ATOM 1328 O O . GLY A 1 168 ? 29.150 1.423 1.247 1.00 35.38 168 GLY A O 1
ATOM 1329 N N . PRO A 1 169 ? 30.272 0.005 2.578 1.00 45.47 169 PRO A N 1
ATOM 1330 C CA . PRO A 1 169 ? 30.733 1.023 3.526 1.00 45.47 169 PRO A CA 1
ATOM 1331 C C . PRO A 1 169 ? 31.936 1.823 3.010 1.00 45.47 169 PRO A C 1
ATOM 1333 O O . PRO A 1 169 ? 32.759 1.249 2.259 1.00 45.47 169 PRO A O 1
#

Radius of gyration: 26.78 Å; chains: 1; bounding box: 54×23×75 Å

Secondary structure (DSSP, 8-state):
---TTS-HHHHHHHHHHHHHHHHHHHTTTSGGGHHHHHHHHHHHHHHHHHHHHHHHTSPPPPPP--HHHHHHHHHHHHHHHHHHHHHSTT-SS-THHHHTTS-HHHHHTS-HHHHHHHHHHHHHHHHHTTTTSTTHHHHHHHHHHHHHHHHHHHHHHHHHHHHHHHS--